Protein AF-A0A4Y2V9K0-F1 (afdb_monomer_lite)

Structure (mmCIF, N/CA/C/O backbone):
data_AF-A0A4Y2V9K0-F1
#
_entry.id   AF-A0A4Y2V9K0-F1
#
loop_
_atom_site.group_PDB
_atom_site.id
_atom_site.type_symbol
_atom_site.label_atom_id
_atom_site.label_alt_id
_atom_site.label_comp_id
_atom_site.label_asym_id
_atom_site.label_entity_id
_atom_site.label_seq_id
_atom_site.pdbx_PDB_ins_code
_atom_site.Cartn_x
_atom_site.Cartn_y
_atom_site.Cartn_z
_atom_site.occupancy
_atom_site.B_iso_or_equiv
_atom_site.auth_seq_id
_atom_site.auth_comp_id
_atom_site.auth_asym_id
_atom_site.auth_atom_id
_atom_site.pdbx_PDB_model_num
ATOM 1 N N . MET A 1 1 ? 21.696 -10.106 17.882 1.00 53.19 1 MET A N 1
ATOM 2 C CA . MET A 1 1 ? 20.669 -10.637 16.955 1.00 53.19 1 MET A CA 1
ATOM 3 C C . MET A 1 1 ? 19.654 -9.571 16.515 1.00 53.19 1 MET A C 1
ATOM 5 O O . MET A 1 1 ? 19.439 -9.457 15.322 1.00 53.19 1 MET A O 1
ATOM 9 N N . ALA A 1 2 ? 19.113 -8.725 17.408 1.00 54.09 2 ALA A N 1
ATOM 10 C CA . ALA A 1 2 ? 18.134 -7.673 17.056 1.00 54.09 2 ALA A CA 1
ATOM 11 C C . ALA A 1 2 ? 18.653 -6.529 16.149 1.00 54.09 2 ALA A C 1
ATOM 13 O O . ALA A 1 2 ? 17.890 -5.957 15.376 1.00 54.09 2 ALA A O 1
ATOM 14 N N . ALA A 1 3 ? 19.948 -6.194 16.219 1.00 51.97 3 ALA A N 1
ATOM 15 C CA . ALA A 1 3 ? 20.526 -5.127 15.396 1.00 51.97 3 ALA A CA 1
ATOM 16 C C . ALA A 1 3 ? 20.541 -5.482 13.899 1.00 51.97 3 ALA A C 1
ATOM 18 O O . ALA A 1 3 ? 20.194 -4.652 13.067 1.00 51.97 3 ALA A O 1
ATOM 19 N N . SER A 1 4 ? 20.871 -6.733 13.560 1.00 53.22 4 SER A N 1
ATOM 20 C CA . SER A 1 4 ? 20.955 -7.194 12.168 1.00 53.22 4 SER A CA 1
ATOM 21 C C . SER A 1 4 ? 19.589 -7.148 11.470 1.00 53.22 4 SER A C 1
ATOM 23 O O . SER A 1 4 ? 19.487 -6.636 10.361 1.00 53.22 4 SER A O 1
ATOM 25 N N . THR A 1 5 ? 18.508 -7.546 12.151 1.00 57.47 5 THR A N 1
ATOM 26 C CA . THR A 1 5 ? 17.136 -7.471 11.620 1.00 57.47 5 THR A CA 1
ATOM 27 C C . THR A 1 5 ? 16.654 -6.035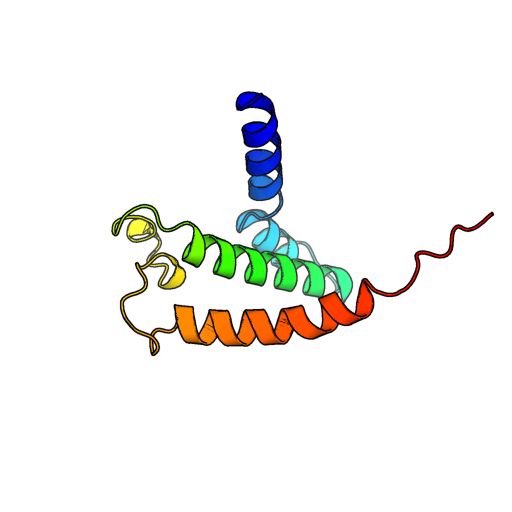 11.395 1.00 57.47 5 THR A C 1
ATOM 29 O O . THR A 1 5 ? 15.937 -5.785 10.429 1.00 57.47 5 THR A O 1
ATOM 32 N N . MET A 1 6 ? 17.068 -5.072 12.228 1.00 69.19 6 MET A N 1
ATOM 33 C CA . MET A 1 6 ? 16.727 -3.656 12.021 1.00 69.19 6 MET A CA 1
ATOM 34 C C . MET A 1 6 ? 17.378 -3.063 10.765 1.00 69.19 6 MET A C 1
ATOM 36 O O . MET A 1 6 ? 16.727 -2.285 10.068 1.00 69.19 6 MET A O 1
ATOM 40 N N . PHE A 1 7 ? 18.613 -3.455 10.433 1.00 74.56 7 PHE A N 1
ATOM 41 C CA . PHE A 1 7 ? 19.293 -2.974 9.224 1.00 74.56 7 PHE A CA 1
ATOM 42 C C . PHE A 1 7 ? 18.589 -3.412 7.935 1.00 74.56 7 PHE A C 1
ATOM 44 O O . PHE A 1 7 ? 18.397 -2.590 7.041 1.00 74.56 7 PHE A O 1
ATOM 51 N N . TYR A 1 8 ? 18.144 -4.669 7.847 1.00 77.94 8 TYR A N 1
ATOM 52 C CA . TYR A 1 8 ? 17.439 -5.164 6.658 1.00 77.94 8 TYR A CA 1
ATOM 53 C C . TYR A 1 8 ? 16.074 -4.504 6.465 1.00 77.94 8 TYR A C 1
ATOM 55 O O . TYR A 1 8 ? 15.709 -4.155 5.343 1.00 77.94 8 TYR A O 1
ATOM 63 N N . VAL A 1 9 ? 15.338 -4.279 7.558 1.00 78.75 9 VAL A N 1
ATOM 64 C CA . VAL A 1 9 ? 14.053 -3.569 7.502 1.00 78.75 9 VAL A CA 1
ATOM 65 C C . VAL A 1 9 ? 14.263 -2.123 7.056 1.00 78.75 9 VAL A C 1
ATOM 67 O O . VAL A 1 9 ? 13.528 -1.642 6.199 1.00 78.75 9 VAL A O 1
ATOM 70 N N . LEU A 1 10 ? 15.280 -1.435 7.581 1.00 83.50 10 LEU A N 1
ATOM 71 C CA . LEU A 1 10 ? 15.566 -0.052 7.201 1.00 83.50 10 LEU A CA 1
ATOM 72 C C . LEU A 1 10 ? 15.979 0.066 5.728 1.00 83.50 10 LEU A C 1
ATOM 74 O O . LEU A 1 10 ? 15.501 0.953 5.026 1.00 83.50 10 LEU A O 1
ATOM 78 N N . LEU A 1 11 ? 16.817 -0.853 5.247 1.00 87.06 11 LEU A N 1
ATOM 79 C CA . LEU A 1 11 ? 17.227 -0.891 3.846 1.00 87.06 11 LEU A CA 1
ATOM 80 C C . LEU A 1 11 ? 16.027 -1.103 2.917 1.00 87.06 11 LEU A C 1
ATOM 82 O O . LEU A 1 11 ? 15.873 -0.367 1.945 1.00 87.06 11 LEU A O 1
ATOM 86 N N . ALA A 1 12 ? 15.150 -2.057 3.241 1.00 86.75 12 ALA A N 1
ATOM 87 C CA . ALA A 1 12 ? 13.934 -2.293 2.470 1.00 86.75 12 ALA A CA 1
ATOM 88 C C . ALA A 1 12 ? 13.041 -1.042 2.424 1.00 86.75 12 ALA A C 1
ATOM 90 O O . ALA A 1 12 ? 12.539 -0.687 1.362 1.00 86.75 12 ALA A O 1
ATOM 91 N N . LEU A 1 13 ? 12.891 -0.325 3.542 1.00 84.88 13 LEU A N 1
ATOM 92 C CA . LEU A 1 13 ? 12.110 0.916 3.582 1.00 84.88 13 LEU A CA 1
ATOM 93 C C . LEU A 1 13 ? 12.719 2.043 2.744 1.00 84.88 13 LEU A C 1
ATOM 95 O O . LEU A 1 13 ? 11.973 2.806 2.138 1.00 84.88 13 LEU A O 1
ATOM 99 N N . ASN A 1 14 ? 14.047 2.132 2.672 1.00 87.12 14 ASN A N 1
ATOM 100 C CA . ASN A 1 14 ? 14.723 3.113 1.821 1.00 87.12 14 ASN A CA 1
ATOM 101 C C . ASN A 1 14 ? 14.564 2.796 0.326 1.00 87.12 14 ASN A C 1
ATOM 103 O O . ASN A 1 14 ? 14.533 3.708 -0.497 1.00 87.12 14 ASN A O 1
ATOM 107 N N . ILE A 1 15 ? 14.448 1.514 -0.038 1.00 88.56 15 ILE A N 1
ATOM 108 C CA . ILE A 1 15 ? 14.133 1.094 -1.412 1.00 88.56 15 ILE A CA 1
ATOM 109 C C . ILE A 1 15 ? 12.678 1.449 -1.736 1.00 88.56 15 ILE A C 1
ATOM 111 O O . ILE A 1 15 ? 12.404 2.114 -2.737 1.00 88.56 15 ILE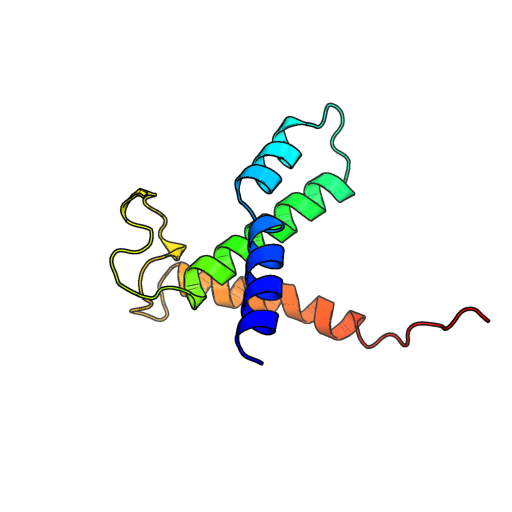 A O 1
ATOM 115 N N . PHE A 1 16 ? 11.749 1.065 -0.859 1.00 87.56 16 PHE A N 1
ATOM 116 C CA . PHE A 1 16 ? 10.321 1.346 -0.986 1.00 87.56 16 PHE A CA 1
ATOM 117 C C . PHE A 1 16 ? 9.970 2.731 -0.441 1.00 87.56 16 PHE A C 1
ATOM 119 O O . PHE A 1 16 ? 9.160 2.855 0.473 1.00 87.56 16 PHE A O 1
ATOM 126 N N . GLN A 1 17 ? 10.583 3.774 -1.001 1.00 87.81 17 GLN A N 1
ATOM 127 C CA . GLN A 1 17 ? 10.348 5.160 -0.608 1.00 87.81 17 GLN A CA 1
ATOM 128 C C . GLN A 1 17 ? 9.529 5.910 -1.667 1.00 87.81 17 GLN A C 1
ATOM 130 O O . GLN A 1 17 ? 9.710 5.728 -2.871 1.00 87.81 17 GLN A O 1
ATOM 135 N N . GLU A 1 18 ? 8.647 6.803 -1.215 1.00 85.62 18 GLU A N 1
ATOM 136 C CA . GLU A 1 18 ? 7.783 7.616 -2.084 1.00 85.62 18 GLU A CA 1
ATOM 137 C C . GLU A 1 18 ? 8.589 8.472 -3.075 1.00 85.62 18 GLU A C 1
ATOM 139 O O . GLU A 1 18 ? 8.208 8.603 -4.235 1.00 85.62 18 GLU A O 1
ATOM 144 N N . SER A 1 19 ? 9.756 8.976 -2.659 1.00 87.31 19 SER A N 1
ATOM 145 C CA . SER A 1 19 ? 10.680 9.708 -3.533 1.00 87.31 19 SER A CA 1
ATOM 146 C C . SER A 1 19 ? 11.178 8.868 -4.705 1.00 87.31 19 SER A C 1
ATOM 148 O O . SER A 1 19 ? 11.345 9.399 -5.797 1.00 87.31 19 SER A O 1
ATOM 150 N N . ASN A 1 20 ? 11.388 7.566 -4.500 1.00 88.38 20 ASN A N 1
ATOM 151 C CA . ASN A 1 20 ? 11.868 6.669 -5.547 1.00 88.38 20 ASN A CA 1
ATOM 152 C C . ASN A 1 20 ? 10.746 6.405 -6.558 1.00 88.38 20 ASN A C 1
ATOM 154 O O . ASN A 1 20 ? 10.979 6.478 -7.759 1.00 88.38 20 ASN A O 1
ATOM 158 N N . SER A 1 21 ? 9.510 6.205 -6.084 1.00 85.56 21 SER A N 1
ATOM 159 C CA . SER A 1 21 ? 8.322 6.127 -6.948 1.00 85.56 21 SER A CA 1
ATOM 160 C C . SER A 1 21 ? 8.115 7.413 -7.764 1.00 85.56 21 SER A C 1
ATOM 162 O O . SER A 1 21 ? 7.910 7.368 -8.980 1.00 85.56 21 SER A O 1
ATOM 164 N N . ALA A 1 22 ? 8.242 8.581 -7.128 1.00 86.19 22 ALA A N 1
ATOM 165 C CA . ALA A 1 22 ? 8.140 9.870 -7.807 1.00 86.19 22 ALA A CA 1
ATOM 166 C C . ALA A 1 22 ? 9.258 10.066 -8.845 1.00 86.19 22 ALA A C 1
ATOM 168 O O . ALA A 1 22 ? 8.988 10.499 -9.963 1.00 86.19 22 ALA A O 1
ATOM 169 N N . ALA A 1 23 ? 10.498 9.691 -8.518 1.00 86.75 23 ALA A N 1
ATOM 170 C CA . ALA A 1 23 ? 11.623 9.752 -9.446 1.00 86.75 23 ALA A CA 1
ATOM 171 C C . ALA A 1 23 ? 11.398 8.859 -10.677 1.00 86.75 23 ALA A C 1
ATOM 173 O O . ALA A 1 23 ? 11.627 9.312 -11.796 1.00 86.75 23 ALA A O 1
ATOM 174 N N . LEU A 1 24 ? 10.860 7.647 -10.495 1.00 84.69 24 LEU A N 1
ATOM 175 C CA . LEU A 1 24 ? 10.478 6.759 -11.603 1.00 84.69 24 LEU A CA 1
ATOM 176 C C . LEU A 1 24 ? 9.378 7.367 -12.488 1.00 84.69 24 LEU A C 1
ATOM 178 O O . LEU A 1 24 ? 9.349 7.120 -13.689 1.00 84.69 24 LEU A O 1
ATOM 182 N N . ALA A 1 25 ? 8.486 8.187 -11.924 1.00 80.75 25 ALA A N 1
ATOM 183 C CA . ALA A 1 25 ? 7.459 8.890 -12.691 1.00 80.75 25 ALA A CA 1
ATOM 184 C C . ALA A 1 25 ? 8.005 10.082 -13.501 1.00 80.75 25 ALA A C 1
ATOM 186 O O . ALA A 1 25 ? 7.411 10.438 -14.517 1.00 80.75 25 ALA A O 1
ATOM 187 N N . HIS A 1 26 ? 9.095 10.707 -13.044 1.00 79.50 26 HIS A N 1
ATOM 188 C CA . HIS A 1 26 ? 9.673 11.914 -13.644 1.00 79.50 26 HIS A CA 1
ATOM 189 C C . HIS A 1 26 ? 10.858 11.647 -14.579 1.00 79.50 26 HIS A C 1
ATOM 191 O O . HIS A 1 26 ? 11.060 12.401 -15.525 1.00 79.50 26 HIS A O 1
ATOM 197 N N . GLY A 1 27 ? 11.647 10.601 -14.327 1.00 68.31 27 GLY A N 1
ATOM 198 C CA . GLY A 1 27 ? 12.906 10.341 -15.030 1.00 68.31 27 GLY A CA 1
ATOM 199 C C . GLY A 1 27 ? 12.773 9.797 -16.454 1.00 68.31 27 GLY A C 1
ATOM 200 O O . GLY A 1 27 ? 13.788 9.508 -17.078 1.00 68.31 27 GLY A O 1
ATOM 201 N N . VAL A 1 28 ?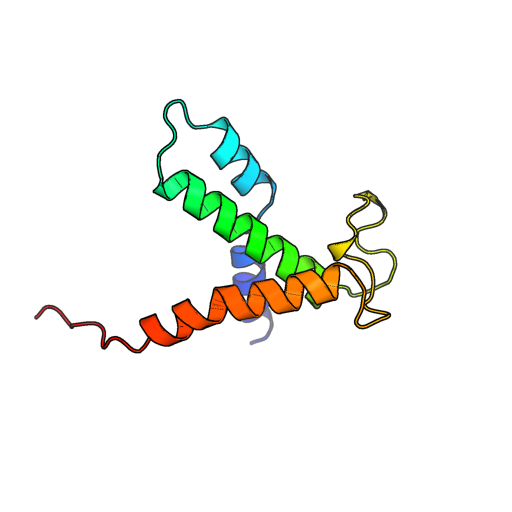 11.558 9.621 -16.974 1.00 62.31 28 VAL A N 1
ATOM 202 C CA . VAL A 1 28 ? 11.330 8.763 -18.139 1.00 62.31 28 VAL A CA 1
ATOM 203 C C . VAL A 1 28 ? 10.752 9.547 -19.318 1.00 62.31 28 VAL A C 1
ATOM 205 O O . VAL A 1 28 ? 9.571 9.888 -19.348 1.00 62.31 28 VAL A O 1
ATOM 208 N N . GLY A 1 29 ? 11.610 9.797 -20.312 1.00 57.34 29 GLY A N 1
ATOM 209 C CA . GLY A 1 29 ? 11.253 10.361 -21.619 1.00 57.34 29 GLY A CA 1
ATOM 210 C C . GLY A 1 29 ? 10.493 9.401 -22.547 1.00 57.34 29 GLY A C 1
ATOM 211 O O . GLY A 1 29 ? 9.913 9.853 -23.525 1.00 57.34 29 GLY A O 1
ATOM 212 N N . GLU A 1 30 ? 10.408 8.107 -22.229 1.00 59.75 30 GLU A N 1
ATOM 213 C CA . GLU A 1 30 ? 9.610 7.111 -22.959 1.00 59.75 30 GLU A CA 1
ATOM 214 C C . GLU A 1 30 ? 9.081 6.067 -21.979 1.00 59.75 30 GLU A C 1
ATOM 216 O O . GLU A 1 30 ? 9.875 5.392 -21.337 1.00 59.75 30 GLU A O 1
ATOM 221 N N . LYS A 1 31 ? 7.752 5.951 -21.832 1.00 67.31 31 LYS A N 1
ATOM 222 C CA . LYS A 1 31 ? 7.063 5.095 -20.844 1.00 67.31 31 LYS A CA 1
ATOM 223 C C . LYS A 1 31 ? 7.408 3.607 -20.999 1.00 67.31 31 LYS A C 1
ATOM 225 O O . LYS A 1 31 ? 6.623 2.832 -21.546 1.00 67.31 31 LYS A O 1
ATOM 230 N N . ASP A 1 32 ? 8.562 3.214 -20.487 1.00 75.81 32 ASP A N 1
ATOM 231 C CA . ASP A 1 32 ? 8.947 1.825 -20.348 1.00 75.81 32 ASP A CA 1
ATOM 232 C C . ASP A 1 32 ? 7.971 1.110 -19.396 1.00 75.81 32 ASP A C 1
ATOM 234 O O . ASP A 1 32 ? 7.613 1.613 -18.321 1.00 75.81 32 ASP A O 1
ATOM 238 N N . LYS A 1 33 ? 7.489 -0.057 -19.831 1.00 76.75 33 LYS A N 1
ATOM 239 C CA . LYS A 1 33 ? 6.454 -0.823 -19.123 1.00 76.75 33 LYS A CA 1
ATOM 240 C C . LYS A 1 33 ? 6.968 -1.332 -17.779 1.00 76.75 33 LYS A C 1
ATOM 242 O O . LYS A 1 33 ? 6.203 -1.345 -16.813 1.00 76.75 33 LYS A O 1
ATOM 247 N N . ASP A 1 34 ? 8.248 -1.681 -17.704 1.00 79.00 34 ASP A N 1
ATOM 248 C CA . ASP A 1 34 ? 8.864 -2.216 -16.491 1.00 79.00 34 ASP A CA 1
ATOM 249 C C . ASP A 1 34 ? 9.066 -1.114 -15.449 1.00 79.00 34 ASP A C 1
ATOM 251 O O . ASP A 1 34 ? 8.795 -1.306 -14.259 1.00 79.00 34 ASP A O 1
ATOM 255 N N . THR A 1 35 ? 9.429 0.088 -15.894 1.00 81.50 35 THR A N 1
ATOM 256 C CA . THR A 1 35 ? 9.518 1.268 -15.027 1.00 81.50 35 THR A CA 1
ATOM 257 C C . THR A 1 35 ? 8.157 1.645 -14.433 1.00 81.50 35 THR A C 1
ATOM 259 O O . THR A 1 35 ? 8.041 1.879 -13.224 1.00 81.50 35 THR A O 1
ATOM 262 N N . MET A 1 36 ? 7.099 1.648 -15.250 1.00 83.75 36 MET A N 1
ATOM 263 C CA . MET A 1 36 ? 5.743 1.934 -14.772 1.00 83.75 36 MET A CA 1
ATOM 264 C C . MET A 1 36 ? 5.229 0.846 -13.819 1.00 83.75 36 MET A C 1
ATOM 266 O O . MET A 1 36 ? 4.679 1.172 -12.766 1.00 83.75 36 MET A O 1
ATOM 270 N N . GLY A 1 37 ? 5.484 -0.429 -14.128 1.00 86.00 37 GLY A N 1
ATOM 271 C CA . GLY A 1 37 ? 5.161 -1.552 -13.245 1.00 86.00 37 GLY A CA 1
ATOM 272 C C . GLY A 1 37 ? 5.895 -1.479 -11.903 1.00 86.00 37 GLY A C 1
ATOM 273 O O . GLY A 1 37 ? 5.303 -1.729 -10.853 1.00 86.00 37 GLY A O 1
ATOM 274 N N . THR A 1 38 ? 7.163 -1.061 -11.911 1.00 87.81 38 THR A N 1
ATOM 275 C CA . THR A 1 38 ? 7.976 -0.897 -10.696 1.00 87.81 38 THR A CA 1
ATOM 276 C C . THR A 1 38 ? 7.433 0.216 -9.807 1.00 87.81 38 THR A C 1
ATOM 278 O O . THR A 1 38 ? 7.301 0.036 -8.596 1.00 87.81 38 THR A O 1
ATOM 281 N N . LYS A 1 39 ? 7.053 1.353 -10.396 1.00 88.94 39 LYS A N 1
ATOM 282 C CA . LYS A 1 39 ? 6.392 2.437 -9.666 1.00 88.94 39 LYS A CA 1
ATOM 283 C C . LYS A 1 39 ? 5.103 1.951 -8.995 1.00 88.94 39 LYS A C 1
ATOM 285 O O . LYS A 1 39 ? 4.919 2.152 -7.796 1.00 88.94 39 LYS A O 1
ATOM 290 N N . GLU A 1 40 ? 4.228 1.288 -9.751 1.00 89.06 40 GLU A N 1
ATOM 291 C CA . GLU A 1 40 ? 2.961 0.766 -9.228 1.00 89.06 40 GLU A CA 1
ATOM 292 C C . GLU A 1 40 ? 3.181 -0.238 -8.091 1.00 89.06 40 GLU A C 1
ATOM 294 O O . GLU A 1 40 ? 2.472 -0.193 -7.084 1.00 89.06 40 GLU A O 1
ATOM 299 N N . PHE A 1 41 ? 4.193 -1.099 -8.216 1.00 90.12 41 PHE A N 1
ATOM 300 C CA . PHE A 1 41 ? 4.586 -2.037 -7.169 1.00 90.12 41 PHE A CA 1
ATOM 301 C C . PHE A 1 41 ? 5.008 -1.314 -5.881 1.00 90.12 41 PHE A C 1
ATOM 303 O O . PHE A 1 41 ? 4.487 -1.620 -4.804 1.00 90.12 41 PHE A O 1
ATOM 310 N N . ILE A 1 42 ? 5.906 -0.327 -5.985 1.00 90.94 42 ILE A N 1
ATOM 311 C CA . ILE A 1 42 ? 6.373 0.470 -4.840 1.00 90.94 42 ILE A CA 1
ATOM 312 C C . ILE A 1 42 ? 5.193 1.198 -4.179 1.00 90.94 42 ILE A C 1
ATOM 314 O O . ILE A 1 42 ? 5.057 1.158 -2.955 1.00 90.94 42 ILE A O 1
ATOM 318 N N . ASP A 1 43 ? 4.301 1.800 -4.969 1.00 90.56 43 ASP A N 1
ATOM 319 C CA . ASP A 1 43 ? 3.125 2.518 -4.468 1.00 90.56 43 ASP A CA 1
ATOM 320 C C . ASP A 1 43 ? 2.145 1.596 -3.728 1.00 90.56 43 ASP A C 1
ATOM 322 O O . ASP A 1 43 ? 1.597 1.972 -2.685 1.00 90.56 43 ASP A O 1
ATOM 326 N N . GLN A 1 44 ? 1.902 0.386 -4.246 1.00 91.62 44 GLN A N 1
ATOM 327 C CA . GLN A 1 44 ? 1.058 -0.600 -3.569 1.00 91.62 44 GLN A CA 1
ATOM 328 C C . GLN A 1 44 ? 1.677 -1.058 -2.248 1.00 91.62 44 GLN A C 1
ATOM 330 O O . GLN A 1 44 ? 0.986 -1.080 -1.224 1.00 91.62 44 GLN A O 1
ATOM 335 N N . PHE A 1 45 ? 2.975 -1.362 -2.246 1.00 91.00 45 PHE A N 1
ATOM 336 C CA . PHE A 1 45 ? 3.685 -1.776 -1.040 1.00 91.00 45 PHE A CA 1
ATOM 337 C C . PHE A 1 45 ? 3.668 -0.680 0.034 1.00 91.00 45 PHE A C 1
ATOM 339 O O . PHE A 1 45 ? 3.349 -0.949 1.192 1.00 91.00 45 PHE A O 1
ATOM 346 N N . LEU A 1 46 ? 3.932 0.572 -0.347 1.00 90.62 46 LEU A N 1
ATOM 347 C CA . LEU A 1 46 ? 3.896 1.723 0.556 1.00 90.62 46 LEU A CA 1
ATOM 348 C C . LEU A 1 46 ? 2.522 1.923 1.198 1.00 90.62 46 LEU A C 1
ATOM 350 O O . LEU A 1 46 ? 2.430 2.175 2.402 1.00 90.62 46 LEU A O 1
ATOM 354 N N . LYS A 1 47 ? 1.442 1.797 0.420 1.00 90.62 47 LYS A N 1
ATOM 355 C CA . LYS A 1 47 ? 0.070 1.890 0.943 1.00 90.62 47 LYS A CA 1
ATOM 356 C C . LYS A 1 47 ? -0.210 0.794 1.965 1.00 90.62 47 LYS A C 1
ATOM 358 O O . LYS A 1 47 ? -0.710 1.103 3.043 1.00 90.62 47 LYS A O 1
ATOM 363 N N . TRP A 1 48 ? 0.168 -0.450 1.675 1.00 93.31 48 TRP A N 1
ATOM 364 C CA . TRP A 1 48 ? 0.048 -1.555 2.629 1.00 93.31 48 TRP A CA 1
ATOM 365 C C . TRP A 1 48 ? 0.861 -1.303 3.907 1.00 93.31 48 TRP A C 1
ATOM 367 O O . TRP A 1 48 ? 0.313 -1.387 5.008 1.00 93.31 48 TRP A O 1
ATOM 377 N N . TRP A 1 49 ? 2.135 -0.920 3.773 1.00 90.56 49 TRP A N 1
ATOM 378 C CA . TRP A 1 49 ? 3.024 -0.659 4.907 1.00 90.56 49 TRP A CA 1
ATOM 379 C C . TRP A 1 49 ? 2.495 0.452 5.818 1.00 90.56 49 TRP A C 1
ATOM 381 O O . TRP A 1 49 ? 2.547 0.343 7.046 1.00 90.56 49 TRP A O 1
ATOM 391 N N . ASN A 1 50 ? 1.948 1.515 5.226 1.00 88.88 50 ASN A N 1
ATOM 392 C CA . ASN A 1 50 ? 1.352 2.621 5.966 1.00 88.88 50 ASN A CA 1
ATOM 393 C C . ASN A 1 50 ? 0.188 2.168 6.852 1.00 88.88 50 ASN A C 1
ATOM 395 O O . ASN A 1 50 ? 0.128 2.620 7.993 1.00 88.88 50 ASN A O 1
ATOM 399 N N . ILE A 1 51 ? -0.640 1.231 6.375 1.00 90.19 51 ILE A N 1
ATOM 400 C CA . ILE A 1 51 ? -1.788 0.680 7.112 1.00 90.19 51 ILE A CA 1
ATOM 401 C C . ILE A 1 51 ? -1.340 -0.249 8.245 1.00 90.19 51 ILE A C 1
ATOM 403 O O . ILE A 1 51 ? -1.827 -0.129 9.367 1.00 90.19 51 ILE A O 1
ATOM 407 N N . VAL A 1 52 ? -0.425 -1.190 7.983 1.00 88.50 52 VAL A N 1
ATOM 408 C CA . VAL A 1 52 ? -0.039 -2.203 8.991 1.00 88.50 52 VAL A CA 1
ATOM 409 C C . VAL A 1 52 ? 0.886 -1.657 10.073 1.00 88.50 52 VAL A C 1
ATOM 411 O O . VAL A 1 52 ? 0.939 -2.198 11.172 1.00 88.50 52 VAL A O 1
ATOM 414 N N . ASN A 1 53 ? 1.622 -0.584 9.781 1.00 87.12 53 ASN A N 1
ATOM 415 C CA . ASN A 1 53 ? 2.626 -0.026 10.683 1.00 87.12 53 ASN A CA 1
ATOM 416 C C . ASN A 1 53 ? 2.136 1.253 11.394 1.00 87.12 53 ASN A C 1
ATOM 418 O O . ASN A 1 53 ? 2.946 2.104 11.780 1.00 87.12 53 ASN A O 1
ATOM 422 N N . VAL A 1 54 ? 0.824 1.456 11.542 1.00 83.88 54 VAL A N 1
ATOM 423 C CA . VAL A 1 54 ? 0.268 2.559 12.345 1.00 83.88 54 VAL A CA 1
ATOM 424 C C . VAL A 1 54 ? 0.528 2.283 13.827 1.00 83.88 54 VAL A C 1
ATOM 426 O O . VAL A 1 54 ? -0.121 1.440 14.434 1.00 83.88 54 VAL A O 1
ATOM 429 N N . LYS A 1 55 ? 1.497 2.991 14.420 1.00 77.12 55 LYS A N 1
ATOM 430 C CA . LYS A 1 55 ? 1.870 2.825 15.840 1.00 77.12 55 LYS A CA 1
ATOM 431 C C . LYS A 1 55 ? 1.074 3.716 16.793 1.00 77.12 55 LYS A C 1
ATOM 433 O O . LYS A 1 55 ? 0.922 3.385 17.961 1.00 77.12 55 LYS A O 1
ATOM 438 N N . ASN A 1 56 ? 0.595 4.859 16.314 1.00 72.44 56 ASN A N 1
ATOM 439 C CA . ASN A 1 56 ? -0.243 5.781 17.071 1.00 72.44 56 ASN A CA 1
ATOM 440 C C . ASN A 1 56 ? -1.175 6.532 16.111 1.00 72.44 56 ASN A C 1
ATOM 442 O O . ASN 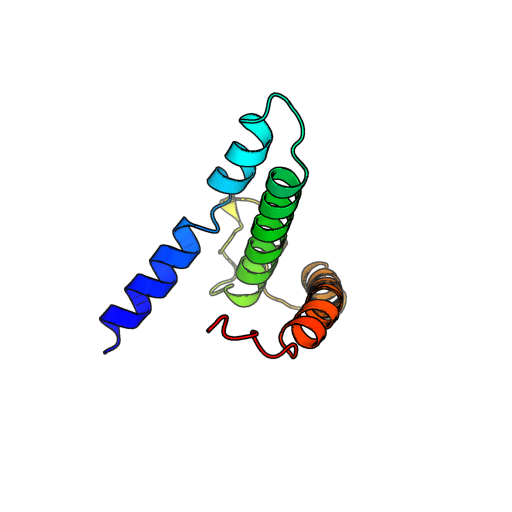A 1 56 ? -0.959 6.537 14.900 1.00 72.44 56 ASN A O 1
ATOM 446 N N . SER A 1 57 ? -2.203 7.181 16.658 1.00 62.78 57 SER A N 1
ATOM 447 C CA . SER A 1 57 ? -3.180 7.936 15.862 1.00 62.78 57 SER A CA 1
ATOM 448 C C . SER A 1 57 ? -2.615 9.209 15.219 1.00 62.78 57 SER A C 1
ATOM 450 O O . SER A 1 57 ? -3.310 9.854 14.441 1.00 62.78 57 SER A O 1
ATOM 452 N N . GLU A 1 58 ? -1.386 9.607 15.559 1.00 65.38 58 GLU A N 1
ATOM 453 C CA . GLU A 1 58 ? -0.744 10.821 15.048 1.00 65.38 58 GLU A CA 1
ATOM 454 C C . GLU A 1 58 ? 0.113 10.570 13.807 1.00 65.38 58 GLU A C 1
ATOM 456 O O . GLU A 1 58 ? 0.390 11.500 13.040 1.00 65.38 58 GLU A O 1
ATOM 461 N N . LYS A 1 59 ? 0.504 9.313 13.572 1.00 64.44 59 LYS A N 1
ATOM 462 C CA . LYS A 1 59 ? 1.251 8.905 12.387 1.00 64.44 59 LYS A CA 1
ATOM 463 C C . LYS A 1 59 ? 0.470 9.312 11.135 1.00 64.44 59 LYS A C 1
ATOM 465 O O . LYS A 1 59 ? -0.690 8.972 10.972 1.00 64.44 59 LYS A O 1
ATOM 470 N N . GLY A 1 60 ? 1.114 10.059 10.238 1.00 61.44 60 GLY A N 1
ATOM 471 C CA . GLY A 1 60 ? 0.511 10.468 8.965 1.00 61.44 60 GLY A CA 1
ATOM 472 C C . GLY A 1 60 ? -0.414 11.689 9.015 1.00 61.44 60 GLY A C 1
ATOM 473 O O . GLY A 1 60 ? -0.726 12.205 7.943 1.00 61.44 60 GLY A O 1
ATOM 474 N N . LYS A 1 61 ? -0.753 12.244 10.195 1.00 70.00 61 LYS A N 1
ATOM 475 C CA . LYS A 1 61 ? -1.542 13.494 10.300 1.00 70.00 61 LYS A CA 1
ATOM 476 C C . LYS A 1 61 ? -0.893 14.660 9.554 1.00 70.00 61 LYS A C 1
ATOM 478 O O . LYS A 1 61 ? -1.573 15.385 8.835 1.00 70.00 61 LYS A O 1
ATOM 483 N N . ARG A 1 62 ? 0.436 14.797 9.662 1.00 68.25 62 ARG A N 1
ATOM 484 C CA . ARG A 1 62 ? 1.210 15.837 8.954 1.00 68.25 62 ARG A CA 1
ATOM 485 C C . ARG A 1 62 ? 1.083 15.734 7.431 1.00 68.25 62 ARG A C 1
ATOM 487 O O . ARG A 1 62 ? 1.079 16.752 6.755 1.00 68.25 62 ARG A O 1
ATOM 494 N N . LEU A 1 63 ? 0.986 14.512 6.907 1.00 68.00 63 LEU A N 1
ATOM 495 C CA . LEU A 1 63 ? 0.922 14.231 5.470 1.00 68.00 63 LEU A CA 1
ATOM 496 C C . LEU A 1 63 ? -0.517 14.026 4.969 1.00 68.00 63 LEU A C 1
ATOM 498 O O . LEU A 1 63 ? -0.704 13.729 3.795 1.00 68.00 63 LEU A O 1
ATOM 502 N N . LYS A 1 64 ? -1.528 14.159 5.846 1.00 75.06 64 LYS A N 1
ATOM 503 C CA . LYS A 1 64 ? -2.947 13.882 5.557 1.00 75.06 64 LYS A CA 1
ATOM 504 C C . LYS A 1 64 ? -3.159 12.548 4.826 1.00 75.06 64 LYS A C 1
ATOM 506 O O . LYS A 1 64 ? -4.001 12.452 3.938 1.00 75.06 64 LYS A O 1
ATOM 511 N N . ASN A 1 65 ? -2.381 11.524 5.183 1.00 78.69 65 ASN A N 1
ATOM 512 C CA . ASN A 1 65 ? -2.456 10.222 4.529 1.00 78.69 65 ASN A CA 1
ATOM 513 C C . ASN A 1 65 ? -3.519 9.343 5.220 1.00 78.69 65 ASN A C 1
ATOM 515 O O . ASN A 1 65 ? -3.251 8.857 6.322 1.00 78.69 65 ASN A O 1
ATOM 519 N N . PRO A 1 66 ? -4.678 9.074 4.584 1.00 78.88 66 PRO A N 1
ATOM 520 C CA . PRO A 1 66 ? -5.757 8.288 5.190 1.00 78.88 66 PRO A CA 1
ATOM 521 C C . PRO A 1 66 ? -5.383 6.814 5.407 1.00 78.88 66 PRO A C 1
ATOM 523 O O . PRO A 1 66 ? -6.050 6.103 6.154 1.00 78.88 66 PRO A O 1
ATOM 526 N N . PHE A 1 67 ? -4.314 6.327 4.771 1.00 83.00 67 PHE A N 1
ATOM 527 C CA . PHE A 1 67 ? -3.803 4.973 4.982 1.00 83.00 67 PHE A CA 1
ATOM 528 C C . PHE A 1 67 ? -2.975 4.833 6.264 1.00 83.00 67 PHE A C 1
ATOM 530 O O . PHE A 1 67 ? -2.664 3.713 6.646 1.00 83.00 67 PHE A O 1
ATOM 537 N N . CYS A 1 68 ? -2.635 5.936 6.936 1.00 84.19 68 CYS A N 1
ATOM 538 C CA . CYS A 1 68 ? -1.967 5.923 8.238 1.00 84.19 68 CYS A CA 1
ATOM 539 C C . CYS A 1 68 ? -2.944 6.048 9.420 1.00 84.19 68 CYS A C 1
ATOM 541 O O . CYS A 1 68 ? -2.501 6.081 10.569 1.00 84.19 68 CYS A O 1
ATOM 543 N N . ASP A 1 69 ? -4.252 6.129 9.164 1.00 83.00 69 ASP A N 1
ATOM 544 C CA . ASP A 1 69 ? -5.250 6.177 10.226 1.00 83.00 69 ASP A CA 1
ATOM 545 C C . ASP A 1 69 ? -5.439 4.789 10.860 1.00 83.00 69 ASP A C 1
ATOM 547 O O . ASP A 1 69 ? -5.475 3.780 10.146 1.00 83.00 69 ASP A O 1
ATOM 551 N N . PRO A 1 70 ? -5.629 4.703 12.193 1.00 84.81 70 PRO A N 1
ATOM 552 C CA . PRO A 1 70 ? -5.986 3.447 12.835 1.00 84.81 70 PRO A CA 1
ATOM 553 C C . PRO A 1 70 ? -7.242 2.837 12.208 1.00 84.81 70 PRO A C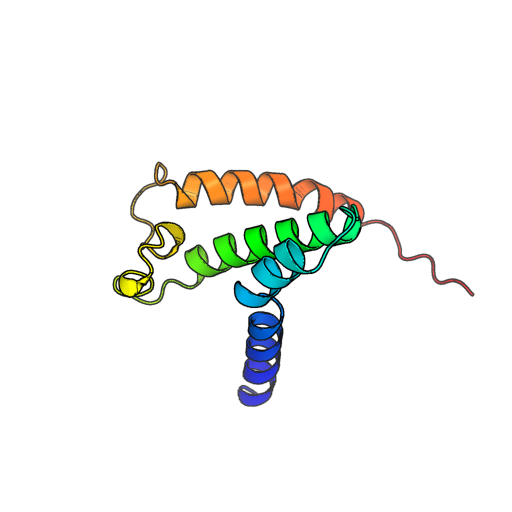 1
ATOM 555 O O . PRO A 1 70 ? -8.230 3.539 11.956 1.00 84.81 70 PRO A O 1
ATOM 558 N N . ILE A 1 71 ? -7.226 1.517 12.012 1.00 86.69 71 ILE A N 1
ATOM 559 C CA . ILE A 1 71 ? -8.393 0.793 11.512 1.00 86.69 71 ILE A CA 1
ATOM 560 C C . ILE A 1 71 ? -9.456 0.764 12.616 1.00 86.69 71 ILE A C 1
ATOM 562 O O . ILE A 1 71 ? -9.246 0.205 13.688 1.00 86.69 71 ILE A O 1
ATOM 566 N N . LYS A 1 72 ? -10.608 1.376 12.344 1.00 87.38 72 LYS A N 1
ATOM 567 C CA . LYS A 1 72 ? -11.762 1.475 13.252 1.00 87.38 72 LYS A CA 1
ATOM 568 C C . LYS A 1 72 ? -12.990 0.732 12.733 1.00 87.38 72 LYS A 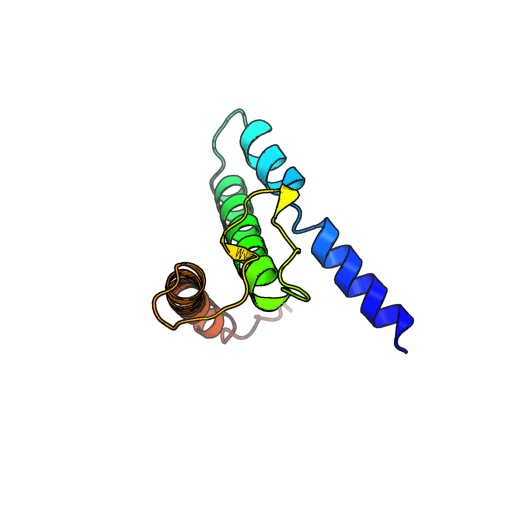C 1
ATOM 570 O O . LYS A 1 72 ? -13.922 0.497 13.491 1.00 87.38 72 LYS A O 1
ATOM 575 N N . SER A 1 73 ? -13.043 0.413 11.438 1.00 87.88 73 SER A N 1
ATOM 576 C CA . SER A 1 73 ? -14.209 -0.228 10.823 1.00 87.88 73 SER A CA 1
ATOM 577 C C . SER A 1 73 ? -13.841 -0.984 9.551 1.00 87.88 73 SER A C 1
ATOM 579 O O . SER A 1 73 ? -12.970 -0.564 8.791 1.00 87.88 73 SER A O 1
ATOM 581 N N . LYS A 1 74 ? -14.580 -2.064 9.273 1.00 85.06 74 LYS A N 1
ATOM 582 C CA . LYS A 1 74 ? -14.444 -2.884 8.057 1.00 85.06 74 LYS A CA 1
ATOM 583 C C . LYS A 1 74 ? -14.766 -2.140 6.755 1.00 85.06 74 LYS A C 1
ATOM 585 O O . LYS A 1 74 ? -14.391 -2.605 5.686 1.00 85.06 74 LYS A O 1
ATOM 590 N N . TYR A 1 75 ? -15.457 -1.003 6.840 1.00 84.25 75 TYR A N 1
ATOM 591 C CA . TYR A 1 75 ? -15.860 -0.197 5.683 1.00 84.25 75 TYR A CA 1
ATOM 592 C C . TYR A 1 75 ? -14.878 0.936 5.352 1.00 84.25 75 TYR A C 1
ATOM 594 O O . TYR A 1 75 ? -15.106 1.690 4.410 1.00 84.25 75 TYR A O 1
ATOM 602 N N . GLN A 1 76 ? -13.796 1.092 6.121 1.00 88.31 76 GLN A N 1
ATOM 603 C CA . GLN A 1 76 ? -12.797 2.126 5.851 1.00 88.31 76 GLN A CA 1
ATOM 604 C C . GLN A 1 76 ? -12.038 1.858 4.547 1.00 88.31 76 GLN A C 1
ATOM 606 O O . GLN A 1 76 ? -11.831 0.710 4.151 1.00 88.31 76 GLN A O 1
ATOM 611 N N . MET A 1 77 ? -11.556 2.928 3.906 1.00 87.44 77 MET A N 1
ATOM 612 C CA . MET A 1 77 ? -10.775 2.831 2.665 1.00 87.44 77 MET A CA 1
ATOM 613 C C . MET A 1 77 ? -9.537 1.938 2.804 1.00 87.44 77 MET A C 1
ATOM 615 O O . MET A 1 77 ? -9.192 1.235 1.858 1.00 87.44 77 MET A O 1
ATOM 619 N N . SER A 1 78 ? -8.902 1.916 3.980 1.00 88.88 78 SER A N 1
ATOM 620 C CA . SER A 1 78 ? -7.792 1.011 4.295 1.00 88.88 78 SER A CA 1
ATOM 621 C C . SER A 1 78 ? -8.194 -0.460 4.169 1.00 88.88 78 SER A C 1
ATOM 623 O O . SER A 1 78 ? -7.466 -1.239 3.565 1.00 88.88 78 SER A O 1
ATOM 625 N N . MET A 1 79 ? -9.383 -0.838 4.642 1.00 90.75 79 MET A N 1
ATOM 626 C CA . MET A 1 79 ? -9.903 -2.207 4.538 1.00 90.75 79 MET A CA 1
ATOM 627 C C . MET A 1 79 ? -10.314 -2.570 3.108 1.00 90.75 79 MET A C 1
ATOM 629 O O . MET A 1 79 ? -10.040 -3.678 2.646 1.00 90.75 79 MET A O 1
ATOM 633 N N . VAL A 1 80 ? -10.910 -1.625 2.375 1.00 91.56 80 VAL A N 1
ATOM 634 C CA . VAL A 1 80 ? -11.206 -1.802 0.943 1.00 91.56 80 VAL A CA 1
ATOM 635 C C . VAL A 1 80 ? -9.916 -2.009 0.147 1.00 91.56 80 VAL A C 1
ATOM 637 O O . VAL A 1 80 ? -9.854 -2.896 -0.704 1.00 91.56 80 VAL A O 1
ATOM 640 N N . PHE A 1 81 ? -8.876 -1.222 0.437 1.00 92.94 81 PHE A N 1
ATOM 641 C CA . PHE A 1 81 ? -7.554 -1.398 -0.153 1.00 92.94 81 PHE A CA 1
ATOM 642 C C . PHE A 1 81 ? -6.954 -2.755 0.216 1.00 92.94 81 PHE A C 1
ATOM 644 O O . PHE A 1 81 ? -6.516 -3.464 -0.678 1.00 92.94 81 PHE A O 1
ATOM 651 N N . MET A 1 82 ? -6.984 -3.151 1.491 1.00 92.62 82 MET A N 1
ATOM 652 C CA . MET A 1 82 ? -6.431 -4.430 1.949 1.00 92.62 82 MET A CA 1
ATOM 653 C C . MET A 1 82 ? -7.044 -5.631 1.230 1.00 92.62 82 MET A C 1
ATOM 655 O O . MET A 1 82 ? -6.320 -6.550 0.856 1.00 92.62 82 MET A O 1
ATOM 659 N N . LYS A 1 83 ? -8.357 -5.606 0.967 1.00 93.12 83 LYS A N 1
ATOM 660 C CA . LYS A 1 83 ? -9.011 -6.646 0.165 1.00 93.12 83 LYS A CA 1
ATOM 661 C C . LYS A 1 83 ? -8.465 -6.684 -1.267 1.00 93.12 83 LYS A C 1
ATOM 663 O O . LYS A 1 83 ? -8.078 -7.742 -1.742 1.00 93.12 83 LYS A O 1
ATOM 668 N N . LYS A 1 84 ? -8.370 -5.526 -1.928 1.00 92.75 84 LYS A N 1
ATOM 669 C CA . LYS A 1 84 ? -7.804 -5.428 -3.286 1.00 92.75 84 LYS A CA 1
ATOM 670 C C . LYS A 1 84 ? -6.336 -5.848 -3.336 1.00 92.75 84 LYS A C 1
ATOM 672 O O . LYS A 1 84 ? -5.915 -6.481 -4.295 1.00 92.75 84 LYS A O 1
ATOM 677 N N . PHE A 1 85 ? -5.568 -5.493 -2.311 1.00 92.94 85 PHE A N 1
ATOM 678 C CA . PHE A 1 85 ? -4.165 -5.861 -2.178 1.00 92.94 85 PHE A CA 1
ATOM 679 C C . PHE A 1 85 ? -4.008 -7.376 -2.018 1.00 92.94 85 PHE A C 1
ATOM 681 O O . PHE A 1 85 ? -3.160 -7.972 -2.671 1.00 92.94 85 PHE A O 1
ATOM 688 N N . TYR A 1 86 ? -4.873 -8.019 -1.228 1.00 91.62 86 TYR A N 1
ATOM 689 C CA . TYR A 1 86 ? -4.937 -9.477 -1.148 1.00 91.62 86 TYR A CA 1
ATOM 690 C C . TYR A 1 86 ? -5.241 -10.111 -2.512 1.00 91.62 86 TYR A C 1
ATOM 692 O O . TYR A 1 86 ? -4.480 -10.965 -2.962 1.00 91.62 86 TYR A O 1
ATOM 700 N N . ASP A 1 87 ? -6.287 -9.648 -3.205 1.00 92.44 87 ASP A N 1
ATOM 701 C CA . ASP A 1 87 ? -6.650 -10.153 -4.537 1.00 92.44 87 ASP A CA 1
ATOM 702 C C . ASP A 1 87 ? -5.501 -9.970 -5.548 1.00 92.44 87 ASP A C 1
ATOM 704 O O . ASP A 1 87 ? -5.266 -10.829 -6.396 1.00 92.44 87 ASP A O 1
ATOM 708 N N . TRP A 1 88 ? -4.741 -8.876 -5.429 1.00 90.12 88 TRP A N 1
ATOM 709 C CA . TRP A 1 88 ? -3.552 -8.613 -6.239 1.00 90.12 88 TRP A CA 1
ATOM 710 C C . TRP A 1 88 ? -2.374 -9.543 -5.911 1.00 90.12 88 TRP A C 1
ATOM 712 O O . TRP A 1 88 ? -1.623 -9.887 -6.820 1.00 90.12 88 TRP A O 1
ATOM 722 N N . LEU A 1 89 ? -2.225 -10.001 -4.663 1.00 89.50 89 LEU A N 1
ATOM 723 C CA . LEU A 1 89 ? -1.183 -10.951 -4.249 1.00 89.50 89 LEU A CA 1
ATOM 724 C C . LEU A 1 89 ? -1.486 -12.404 -4.642 1.00 89.50 89 LEU A C 1
ATOM 726 O O . LEU A 1 89 ? -0.554 -13.174 -4.879 1.00 89.50 89 LEU A O 1
ATOM 730 N N . VAL A 1 90 ? -2.760 -12.800 -4.728 1.00 88.69 90 VAL A N 1
ATOM 731 C CA . VAL A 1 90 ? -3.165 -14.187 -5.038 1.00 88.69 90 VAL A CA 1
ATOM 732 C C . VAL A 1 90 ? -2.472 -14.741 -6.302 1.00 88.69 90 VAL A C 1
ATOM 734 O O . VAL A 1 90 ? -1.889 -15.827 -6.227 1.00 88.69 90 VAL A O 1
ATOM 737 N N . PRO A 1 91 ? -2.426 -14.021 -7.442 1.00 86.12 91 PRO A N 1
ATOM 738 C CA . PRO A 1 91 ? -1.702 -14.475 -8.629 1.00 86.12 91 PRO A CA 1
ATOM 739 C C . PRO A 1 91 ? -0.193 -14.658 -8.426 1.00 86.12 91 PRO A C 1
ATOM 741 O O . PRO A 1 91 ? 0.406 -15.494 -9.098 1.00 86.12 91 PRO A O 1
ATOM 744 N N . TRP A 1 92 ? 0.436 -13.897 -7.529 1.00 82.19 92 TRP A N 1
ATOM 745 C CA . TRP A 1 92 ? 1.874 -14.000 -7.260 1.00 82.19 92 TRP A CA 1
ATOM 746 C C . TRP A 1 92 ? 2.204 -15.290 -6.518 1.00 82.19 92 TRP A C 1
ATOM 748 O O . TRP A 1 92 ? 3.158 -15.976 -6.879 1.00 82.19 92 TRP A O 1
ATOM 758 N N . ASN A 1 93 ? 1.370 -15.659 -5.544 1.00 76.44 93 ASN A N 1
ATOM 759 C CA . ASN A 1 93 ? 1.524 -16.898 -4.784 1.00 76.44 93 ASN A CA 1
ATOM 760 C C . ASN A 1 93 ? 1.353 -18.153 -5.659 1.00 76.44 93 ASN A C 1
ATOM 762 O O . ASN A 1 93 ? 1.969 -19.184 -5.413 1.00 76.44 93 ASN A O 1
ATOM 766 N N . ASN A 1 94 ? 0.554 -18.054 -6.722 1.00 69.81 94 ASN A N 1
ATOM 767 C CA . ASN A 1 94 ? 0.376 -19.147 -7.680 1.00 69.81 94 ASN A CA 1
ATOM 768 C C . ASN A 1 94 ? 1.532 -19.241 -8.696 1.00 69.81 94 ASN A C 1
ATOM 770 O O . ASN A 1 94 ? 1.756 -20.304 -9.268 1.00 69.81 94 ASN A O 1
ATOM 774 N N . LYS A 1 95 ? 2.279 -18.149 -8.921 1.00 62.41 95 LYS A N 1
ATOM 775 C CA . LYS A 1 95 ? 3.442 -18.107 -9.828 1.00 62.41 95 LYS A CA 1
ATOM 776 C C . LYS A 1 95 ? 4.758 -18.486 -9.145 1.00 62.41 95 LYS A C 1
ATOM 778 O O . LYS A 1 95 ? 5.628 -19.042 -9.806 1.00 62.41 95 LYS A O 1
ATOM 783 N N . SER A 1 96 ? 4.905 -18.235 -7.842 1.00 55.69 96 SER A N 1
ATOM 784 C CA . SER A 1 96 ? 6.079 -18.657 -7.057 1.00 55.69 96 SER A CA 1
ATOM 785 C C . SER A 1 96 ? 6.180 -20.178 -6.874 1.00 55.69 96 SER A C 1
ATOM 787 O O . SER A 1 96 ? 7.236 -20.675 -6.494 1.00 55.69 96 SER A O 1
ATOM 789 N N . ALA A 1 97 ? 5.110 -20.919 -7.182 1.00 54.91 97 ALA A N 1
ATOM 790 C CA . ALA A 1 97 ? 5.082 -22.381 -7.203 1.00 54.91 97 ALA A CA 1
ATOM 791 C C . ALA A 1 97 ? 5.749 -23.003 -8.448 1.00 54.91 97 ALA A C 1
ATOM 793 O O . ALA A 1 97 ? 5.834 -24.227 -8.549 1.00 54.91 97 ALA A O 1
ATOM 794 N N . LEU A 1 98 ? 6.225 -22.194 -9.402 1.00 52.59 98 LEU A N 1
ATOM 795 C CA . LEU A 1 98 ? 7.035 -22.705 -10.502 1.00 52.59 98 LEU A CA 1
ATOM 796 C C . LEU A 1 98 ? 8.418 -23.093 -9.955 1.00 52.59 98 LEU A C 1
ATOM 798 O O . LEU A 1 98 ? 9.107 -22.228 -9.408 1.00 52.59 98 LEU A O 1
ATOM 802 N N . PRO A 1 99 ? 8.853 -24.361 -10.089 1.00 53.91 99 PRO A N 1
ATOM 803 C CA . PRO A 1 99 ? 10.203 -24.732 -9.709 1.00 53.91 99 PRO A CA 1
ATOM 804 C C . PRO A 1 99 ? 11.160 -23.889 -10.546 1.00 53.91 99 PRO A C 1
ATOM 806 O O . PRO A 1 99 ? 11.132 -23.953 -11.777 1.00 53.91 99 PRO A O 1
ATOM 809 N N . LEU A 1 100 ? 11.977 -23.075 -9.874 1.00 56.78 100 LEU A N 1
ATOM 810 C CA . LEU A 1 100 ? 13.114 -22.405 -10.490 1.00 56.78 100 LEU A CA 1
ATOM 811 C C . LEU A 1 100 ? 13.912 -23.495 -11.206 1.00 56.78 100 LEU A C 1
ATOM 813 O O . LEU A 1 100 ? 14.534 -24.337 -10.552 1.00 56.78 100 LEU A O 1
ATOM 817 N N . LYS A 1 101 ? 13.831 -23.541 -12.541 1.00 52.62 101 LYS A N 1
ATOM 818 C CA . LYS A 1 101 ? 14.706 -24.403 -13.328 1.00 52.62 101 LYS A CA 1
ATOM 819 C C . LYS A 1 101 ? 16.118 -23.949 -12.992 1.00 52.62 101 LYS A C 1
ATOM 821 O O . LYS A 1 101 ? 16.509 -22.841 -13.342 1.00 52.62 101 LYS A O 1
ATOM 826 N N . LYS A 1 102 ? 16.848 -24.792 -12.265 1.00 50.25 102 LYS A N 1
ATOM 827 C CA . LYS A 1 102 ? 18.299 -24.695 -12.220 1.00 50.25 102 LYS A CA 1
ATOM 828 C C . LYS A 1 102 ? 18.757 -24.923 -13.655 1.00 50.25 102 LYS A C 1
ATOM 830 O O . LYS A 1 102 ? 18.592 -26.026 -14.171 1.00 50.25 102 LYS A O 1
ATOM 835 N N . GLU A 1 103 ? 19.207 -23.867 -14.319 1.00 51.81 103 GLU A N 1
ATOM 836 C CA . GLU A 1 103 ? 20.062 -24.049 -15.484 1.00 51.81 103 GLU A CA 1
ATOM 837 C C . GLU A 1 103 ? 21.337 -24.737 -14.985 1.00 51.81 103 GLU A C 1
ATOM 839 O O . GLU A 1 103 ? 21.942 -24.293 -14.004 1.00 51.81 103 GLU A O 1
ATOM 844 N N . ASN A 1 104 ? 21.626 -25.893 -15.585 1.00 48.22 104 ASN A N 1
ATOM 845 C CA . ASN A 1 104 ? 22.853 -26.659 -15.377 1.00 48.22 104 ASN A CA 1
ATOM 846 C C . ASN A 1 104 ? 23.991 -26.051 -16.192 1.00 48.22 104 ASN A C 1
ATOM 848 O O . ASN A 1 104 ? 23.702 -25.600 -17.323 1.00 48.22 104 ASN A O 1
#

Foldseek 3Di:
DVVVVVVVVVVVVVVLDPVVLVCLVVVDPDDDVVSPVVSVVSVLVVLLCLQVVQPDQCPCVVVVDQSNHHDDDCPGPVNVSVVVSVVVCVVVVVVVPPPPPPDD

Radius of gyration: 16.84 Å; chains: 1; bounding box: 39×42×40 Å

Secondary structure (DSSP, 8-state):
-HHHHHHHHHHHHHHS-HHHHHHHHHS-SS--HHHHHHHHHHHHHHHHHHHHT--STTTTGGGT-GGGSPP--TTSHHHHHHHHHHHHHHHHHHHTTS------

pLDDT: mean 78.62, std 13.18, range [48.22, 93.31]

Organism: Araneus ventricosus (NCBI:txid182803)

Sequence (104 aa):
MAASTMFYVLLALNIFQESNSAALAHGVGEKDKDTMGTKEFIDQFLKWWNIVNVKNSEKGKRLKNPFCDPIKSKYQMSMVFMKKFYDWLVPWNNKSALPLKKEN